Protein AF-A0A6L3X4M1-F1 (afdb_monomer_lite)

Radius of gyration: 23.14 Å; chains: 1; bounding box: 41×68×48 Å

Sequence (136 aa):
MKPSIVAKLEALHERHEEVQALLGDAGTIADQERFRALSREYAQLSDVSKCFTDWRQVQEDIETAQMMLDDPEMREMAQEELQDAKARSEEMEQQLQVLLLPKDPDDERNAFVEVRAGTGGDEAALFAGDLFRMYS

InterPro domains:
  IPR005139 Peptide chain release factor [PF03462] (13-136)
  IPR005139 Peptide chain release factor [SM00937] (63-136)
  IPR045853 Peptide chain release factor class I superfamily [SSF75620] (2-135)
  IPR050057 Prokaryotic/Mitochondrial Release Factor [PTHR43804] (3-135)

pLDDT: mean 91.37, std 5.67, range [67.44, 96.94]

Secondary structure (DSSP, 8-state):
--HHHHHHHHHHHHHHHHHHHHHT-HHHHH-HHHHHHHHHHHHHHHHHHHHHHHHHHHHHHHHHHHHHTTSTTTHHHHHHHHHHHHHHHHHHHHHHHHHTS---TTTTS---------SSTHHHHHHHHHHHHHT-

Foldseek 3Di:
DDPVLLVVLVVLLVLLVVLVVLLVDPVCVVPPVSNVVSVVSNVLSVVSNVLSVVLVVLVVQLVVLVVQCVPPVCNVVSVVSNVVSVVVNVVSVVVNVVSPDDPDPCPPDDDDDDQDFDPDPPVSVVVSVVVVVVVD

Structure (mmCIF, N/CA/C/O backbone):
data_AF-A0A6L3X4M1-F1
#
_entry.id   AF-A0A6L3X4M1-F1
#
loop_
_atom_site.group_PDB
_atom_site.id
_atom_site.type_symbol
_atom_site.label_atom_id
_atom_site.label_alt_id
_atom_site.label_comp_id
_atom_site.label_asym_id
_atom_site.label_entity_id
_atom_site.label_seq_id
_atom_site.pdbx_PDB_ins_code
_atom_site.Cartn_x
_atom_site.Cartn_y
_atom_site.Cartn_z
_atom_site.occupancy
_atom_site.B_iso_or_equiv
_atom_site.auth_seq_id
_atom_site.auth_comp_id
_atom_site.auth_asym_id
_atom_site.auth_atom_id
_atom_site.pdbx_PDB_model_num
ATOM 1 N N . MET A 1 1 ? -11.434 3.096 1.313 1.00 82.50 1 MET A N 1
ATOM 2 C CA . MET A 1 1 ? -10.888 3.142 -0.071 1.00 82.50 1 MET A CA 1
ATOM 3 C C . MET A 1 1 ? -11.969 3.042 -1.170 1.00 82.50 1 MET A C 1
ATOM 5 O O . MET A 1 1 ? -13.012 2.441 -0.943 1.00 82.50 1 MET A O 1
ATOM 9 N N . LYS A 1 2 ? -11.760 3.606 -2.379 1.00 88.62 2 LYS A N 1
ATOM 10 C CA . LYS A 1 2 ? -12.695 3.435 -3.525 1.00 88.62 2 LYS A CA 1
ATOM 11 C C . LYS A 1 2 ? -12.672 1.984 -4.053 1.00 88.62 2 LYS A C 1
ATOM 13 O O . LYS A 1 2 ? -11.570 1.469 -4.243 1.00 88.62 2 LYS A O 1
ATOM 18 N N . PRO A 1 3 ? -13.817 1.374 -4.429 1.00 89.69 3 PRO A N 1
ATOM 19 C CA . PRO A 1 3 ? -13.860 -0.009 -4.934 1.00 89.69 3 PRO A CA 1
ATOM 20 C C . PRO A 1 3 ? -12.958 -0.267 -6.149 1.00 89.69 3 PRO A C 1
ATOM 22 O O . PRO A 1 3 ? -12.348 -1.322 -6.268 1.00 89.69 3 PRO A O 1
ATOM 25 N N . SER A 1 4 ? -12.813 0.724 -7.033 1.00 91.19 4 SER A N 1
ATOM 26 C CA . SER A 1 4 ? -11.940 0.626 -8.209 1.00 91.19 4 SER A CA 1
ATOM 27 C C . SER A 1 4 ? -10.453 0.513 -7.860 1.00 91.19 4 SER A C 1
ATOM 29 O O . SER A 1 4 ? -9.689 -0.057 -8.631 1.00 91.19 4 SER A O 1
ATOM 31 N N . ILE A 1 5 ? -10.029 1.094 -6.733 1.00 91.19 5 ILE A N 1
ATOM 32 C CA . ILE A 1 5 ? -8.637 1.026 -6.272 1.00 91.19 5 ILE A CA 1
ATOM 33 C C . ILE A 1 5 ? -8.376 -0.349 -5.662 1.00 91.19 5 ILE A C 1
ATOM 35 O O . ILE A 1 5 ? -7.357 -0.953 -5.974 1.00 91.19 5 ILE A O 1
ATOM 39 N N . VAL A 1 6 ? -9.327 -0.866 -4.878 1.00 92.62 6 VAL A N 1
ATOM 40 C CA . VAL A 1 6 ? -9.255 -2.221 -4.317 1.00 92.62 6 VAL A CA 1
ATOM 41 C C . VAL A 1 6 ? -9.108 -3.250 -5.438 1.00 92.62 6 VAL A C 1
ATOM 43 O O . VAL A 1 6 ? -8.128 -3.977 -5.444 1.00 92.62 6 VAL A O 1
ATOM 46 N N . ALA A 1 7 ? -9.965 -3.216 -6.464 1.00 93.69 7 ALA A N 1
ATOM 47 C CA . ALA A 1 7 ? -9.859 -4.134 -7.605 1.00 93.69 7 ALA A CA 1
ATOM 48 C C . ALA A 1 7 ? -8.498 -4.056 -8.332 1.00 93.69 7 ALA A C 1
ATOM 50 O O . ALA A 1 7 ? -7.987 -5.056 -8.833 1.00 93.69 7 ALA A O 1
ATOM 51 N N . LYS A 1 8 ? -7.881 -2.866 -8.389 1.00 93.38 8 LYS A N 1
ATOM 52 C CA . LYS A 1 8 ? -6.533 -2.699 -8.953 1.00 93.38 8 LYS A CA 1
ATOM 53 C C . LYS A 1 8 ? -5.465 -3.343 -8.062 1.00 93.38 8 LYS A C 1
ATOM 55 O O . LYS A 1 8 ? -4.555 -3.973 -8.589 1.00 93.38 8 LYS A O 1
ATOM 60 N N . LEU A 1 9 ? -5.559 -3.173 -6.743 1.00 94.25 9 LEU A N 1
ATOM 61 C CA . LEU A 1 9 ? -4.646 -3.795 -5.780 1.00 94.25 9 LEU A CA 1
ATOM 62 C C . LEU A 1 9 ? -4.757 -5.321 -5.802 1.00 94.25 9 LEU A C 1
ATOM 64 O O . LEU A 1 9 ? -3.735 -5.997 -5.777 1.00 94.25 9 LEU A O 1
ATOM 68 N N . GLU A 1 10 ? -5.971 -5.849 -5.949 1.00 94.94 10 GLU A N 1
ATOM 69 C CA . GLU A 1 10 ? -6.219 -7.283 -6.119 1.00 94.94 10 GLU A CA 1
ATOM 70 C C . GLU A 1 10 ? -5.513 -7.832 -7.352 1.00 94.94 10 GLU A C 1
ATOM 72 O O . GLU A 1 10 ? -4.738 -8.774 -7.233 1.00 94.94 10 GLU A O 1
ATOM 77 N N . ALA A 1 11 ? -5.670 -7.181 -8.507 1.00 95.06 11 ALA A N 1
ATOM 78 C CA . ALA A 1 11 ? -4.982 -7.595 -9.727 1.00 95.06 11 ALA A CA 1
ATOM 79 C C . ALA A 1 11 ? -3.445 -7.558 -9.588 1.00 95.06 11 ALA A C 1
ATOM 81 O O . ALA A 1 11 ? -2.748 -8.414 -10.132 1.00 95.06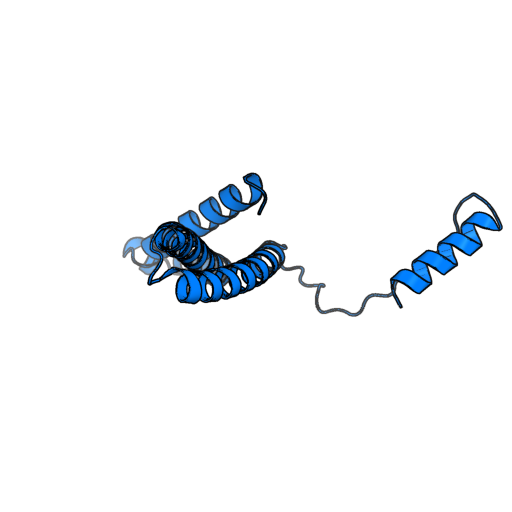 11 ALA A O 1
ATOM 82 N N . LEU A 1 12 ? -2.895 -6.576 -8.860 1.00 94.25 12 LEU A N 1
ATOM 83 C CA . LEU A 1 12 ? -1.452 -6.493 -8.595 1.00 94.25 12 LEU A CA 1
ATOM 84 C C . LEU A 1 12 ? -0.975 -7.599 -7.646 1.00 94.25 12 LEU A C 1
ATOM 86 O O . LEU A 1 12 ? 0.111 -8.145 -7.843 1.00 94.25 12 LEU A O 1
ATOM 90 N N . HIS A 1 13 ? -1.776 -7.934 -6.637 1.00 95.50 13 HIS A N 1
ATOM 91 C CA . HIS A 1 13 ? -1.493 -9.015 -5.7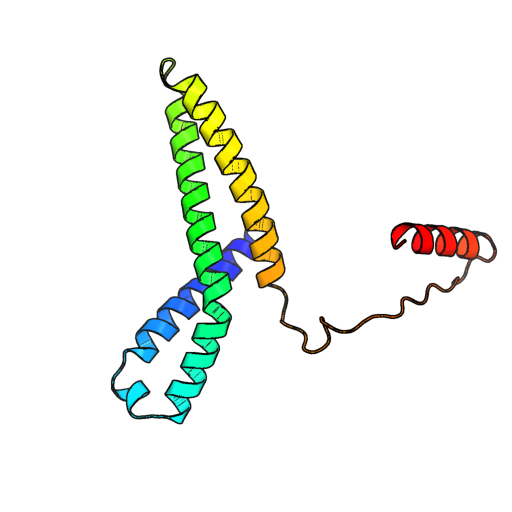00 1.00 95.50 13 HIS A CA 1
ATOM 92 C C . HIS A 1 13 ? -1.568 -10.390 -6.380 1.00 95.50 13 HIS A C 1
ATOM 94 O O . HIS A 1 13 ? -0.628 -11.171 -6.271 1.00 95.50 13 HIS A O 1
ATOM 100 N N . GLU A 1 14 ? -2.609 -10.651 -7.173 1.00 96.44 14 GLU A N 1
ATOM 101 C CA . GLU A 1 14 ? -2.726 -11.873 -7.982 1.00 96.44 14 GLU A CA 1
ATOM 102 C C . GLU A 1 14 ? -1.533 -12.022 -8.933 1.00 96.44 14 GLU A C 1
ATOM 104 O O . GLU A 1 14 ? -0.941 -13.096 -9.048 1.00 96.44 14 GLU A O 1
ATOM 109 N N . ARG A 1 15 ? -1.112 -10.919 -9.568 1.00 96.12 15 ARG A N 1
ATOM 110 C CA . ARG A 1 15 ? 0.080 -10.919 -10.416 1.00 96.12 15 ARG A CA 1
ATOM 111 C C . ARG A 1 15 ? 1.350 -11.230 -9.623 1.00 96.12 15 ARG A C 1
ATOM 113 O O . ARG A 1 15 ? 2.209 -11.954 -10.120 1.00 96.12 15 ARG A O 1
ATOM 120 N N . HIS A 1 16 ? 1.481 -10.705 -8.407 1.00 96.94 16 HIS A N 1
ATOM 121 C CA . HIS A 1 16 ? 2.607 -11.018 -7.530 1.00 96.94 16 HIS A CA 1
ATOM 122 C C . HIS A 1 16 ? 2.669 -12.520 -7.211 1.00 96.94 16 HIS A C 1
ATOM 124 O O . HIS A 1 16 ? 3.736 -13.123 -7.342 1.00 96.94 16 HIS A O 1
ATOM 130 N N . GLU A 1 17 ? 1.540 -13.138 -6.855 1.00 96.19 17 GLU A N 1
ATOM 131 C CA . GLU A 1 17 ? 1.457 -14.583 -6.599 1.00 96.19 17 GLU A CA 1
ATOM 132 C C . GLU A 1 17 ? 1.767 -15.417 -7.851 1.00 96.19 17 GLU A C 1
ATOM 134 O O . GLU A 1 17 ? 2.514 -16.396 -7.784 1.00 96.19 17 GLU A O 1
ATOM 139 N N . GLU A 1 18 ? 1.264 -15.004 -9.016 1.00 96.38 18 GLU A N 1
ATOM 140 C CA . GLU A 1 18 ? 1.561 -15.654 -10.294 1.00 96.38 18 GLU A CA 1
ATOM 141 C C . GLU A 1 18 ? 3.066 -15.616 -10.599 1.00 96.38 18 GLU A C 1
ATOM 143 O O . GLU A 1 18 ? 3.675 -16.642 -10.911 1.00 96.38 18 GLU A O 1
ATOM 148 N N . VAL A 1 19 ? 3.695 -14.444 -10.475 1.00 95.38 19 VAL A N 1
ATOM 149 C CA . VAL A 1 19 ? 5.137 -14.272 -10.698 1.00 95.38 19 VAL A CA 1
ATOM 150 C C . VAL A 1 19 ? 5.942 -15.106 -9.700 1.00 95.38 19 VAL A C 1
ATOM 152 O O . VAL A 1 19 ? 6.928 -15.734 -10.091 1.00 95.38 19 VAL A O 1
ATOM 155 N N . GLN A 1 20 ? 5.514 -15.172 -8.437 1.00 95.44 20 GLN A N 1
ATOM 156 C CA . GLN A 1 20 ? 6.134 -16.021 -7.420 1.00 95.44 20 GLN A CA 1
ATOM 157 C C . GLN A 1 20 ? 6.098 -17.502 -7.818 1.00 95.44 20 GLN A C 1
ATOM 159 O O . GLN A 1 20 ? 7.117 -18.189 -7.730 1.00 95.44 20 GLN A O 1
ATOM 164 N N . ALA A 1 21 ? 4.951 -17.989 -8.296 1.00 95.62 21 ALA A N 1
ATOM 165 C CA . ALA A 1 21 ? 4.811 -19.361 -8.775 1.00 95.62 21 ALA A CA 1
ATOM 166 C C . ALA A 1 21 ? 5.698 -19.626 -10.004 1.00 95.62 21 ALA A C 1
ATOM 168 O O . ALA A 1 21 ? 6.391 -20.643 -10.062 1.00 95.62 21 ALA A O 1
ATOM 169 N N . LEU A 1 22 ? 5.743 -18.687 -10.956 1.00 94.69 22 LEU A N 1
ATOM 170 C CA . LEU A 1 22 ? 6.584 -18.784 -12.152 1.00 94.69 22 LEU A CA 1
ATOM 171 C C . LEU A 1 22 ? 8.081 -18.803 -11.825 1.00 94.69 22 LEU A C 1
ATOM 173 O O . LEU A 1 22 ? 8.833 -19.489 -12.515 1.00 94.69 22 LEU A O 1
ATOM 177 N N . LEU A 1 23 ? 8.525 -18.081 -10.792 1.00 93.19 23 LEU A N 1
ATOM 178 C CA . LEU A 1 23 ? 9.918 -18.099 -10.328 1.00 93.19 23 LEU A CA 1
ATOM 179 C C . LEU A 1 23 ? 10.324 -19.444 -9.705 1.00 93.19 23 LEU A C 1
ATOM 181 O O . LEU A 1 23 ? 11.509 -19.774 -9.706 1.00 93.19 23 LEU A O 1
ATOM 185 N N . GLY A 1 24 ? 9.358 -20.220 -9.204 1.00 90.88 24 GLY A N 1
ATOM 186 C CA . GLY A 1 24 ? 9.568 -21.583 -8.712 1.00 90.88 24 GLY A CA 1
ATOM 187 C C . GLY A 1 24 ? 9.588 -22.658 -9.807 1.00 90.88 24 GLY A C 1
ATOM 188 O O . GLY A 1 24 ? 9.958 -23.798 -9.526 1.00 90.88 24 GLY A O 1
ATOM 189 N N . ASP A 1 25 ? 9.206 -22.322 -11.043 1.00 94.81 25 ASP A N 1
ATOM 190 C CA . ASP A 1 25 ? 9.162 -23.269 -12.159 1.00 94.81 25 ASP A CA 1
ATOM 191 C C . ASP A 1 25 ? 10.560 -23.579 -12.723 1.00 94.81 25 ASP A C 1
ATOM 193 O O . ASP A 1 25 ? 11.365 -22.687 -13.009 1.00 94.81 25 ASP A O 1
ATOM 197 N N . ALA A 1 26 ? 10.838 -24.864 -12.959 1.00 90.06 26 ALA A N 1
ATOM 198 C CA . ALA A 1 26 ? 12.131 -25.326 -13.463 1.00 90.06 26 ALA A CA 1
ATOM 199 C C . ALA A 1 26 ? 12.450 -24.790 -14.872 1.00 90.06 26 ALA A C 1
ATOM 201 O O . ALA A 1 26 ? 13.620 -24.556 -15.187 1.00 90.06 26 ALA A O 1
ATOM 202 N N . GLY A 1 27 ? 11.429 -24.571 -15.709 1.00 91.00 27 GLY A N 1
ATOM 203 C CA . GLY A 1 27 ? 11.586 -23.988 -17.040 1.00 91.00 27 GLY A CA 1
ATOM 204 C C . GLY A 1 27 ? 12.012 -22.523 -16.978 1.00 91.00 27 GLY A C 1
ATOM 205 O O . GLY A 1 27 ? 12.913 -22.113 -17.707 1.00 91.00 27 GLY A O 1
ATOM 206 N N . THR A 1 28 ? 11.429 -21.749 -16.060 1.00 90.06 28 THR A N 1
ATOM 207 C CA . THR A 1 28 ? 11.850 -20.366 -15.795 1.00 90.06 28 THR A CA 1
ATOM 208 C C . THR A 1 28 ? 13.268 -20.297 -15.234 1.00 90.06 28 THR A C 1
ATOM 210 O O . THR A 1 28 ? 14.042 -19.450 -15.661 1.00 90.06 28 THR A O 1
ATOM 213 N N . ILE A 1 29 ? 13.639 -21.184 -14.305 1.00 89.38 29 ILE A N 1
ATOM 214 C CA . ILE A 1 29 ? 14.984 -21.197 -13.701 1.00 89.38 29 ILE A CA 1
ATOM 215 C C . ILE A 1 29 ? 16.066 -21.501 -14.749 1.00 89.38 29 ILE A C 1
ATOM 217 O O . ILE A 1 29 ? 17.166 -20.948 -14.686 1.00 89.38 29 ILE A O 1
ATOM 221 N N . ALA A 1 30 ? 15.760 -22.361 -15.724 1.00 92.62 30 ALA A N 1
ATOM 222 C CA . ALA A 1 30 ? 16.668 -22.677 -16.823 1.00 92.62 30 ALA A CA 1
ATOM 223 C C . ALA A 1 30 ? 16.865 -21.501 -17.804 1.00 92.62 30 ALA A C 1
ATOM 225 O O . ALA A 1 30 ? 17.915 -21.410 -18.443 1.00 92.62 30 ALA A O 1
ATOM 226 N N . ASP A 1 31 ? 15.891 -20.592 -17.906 1.00 95.12 31 ASP A N 1
ATOM 227 C CA . ASP A 1 31 ? 15.955 -19.384 -18.731 1.00 95.12 31 ASP A CA 1
ATOM 228 C C . ASP A 1 31 ? 16.372 -18.161 -17.896 1.00 95.12 31 ASP A C 1
ATOM 230 O O . ASP A 1 31 ? 15.574 -17.490 -17.236 1.00 95.12 31 ASP A O 1
ATOM 234 N N . GLN A 1 32 ? 17.661 -17.832 -17.959 1.00 90.31 32 GLN A N 1
ATOM 235 C CA . GLN A 1 32 ? 18.242 -16.757 -17.158 1.00 90.31 32 GLN A CA 1
ATOM 236 C C . GLN A 1 32 ? 17.687 -15.360 -17.495 1.00 90.31 32 GLN A C 1
ATOM 238 O O . GLN A 1 32 ? 17.711 -14.470 -16.640 1.00 90.31 32 GLN A O 1
ATOM 243 N N . GLU A 1 33 ? 17.234 -15.123 -18.727 1.00 91.50 33 GLU A N 1
ATOM 244 C CA . GLU A 1 33 ? 16.665 -13.832 -19.120 1.00 91.50 33 GLU A CA 1
ATOM 245 C C . GLU A 1 33 ? 15.262 -13.678 -18.534 1.00 91.50 33 GLU A C 1
ATOM 247 O O . GLU A 1 33 ? 14.978 -12.689 -17.846 1.00 91.50 33 GLU A O 1
ATOM 252 N N . ARG A 1 34 ? 14.430 -14.712 -18.702 1.00 92.00 34 ARG A N 1
ATOM 253 C CA . ARG A 1 34 ? 13.083 -14.771 -18.132 1.00 92.00 34 ARG A CA 1
ATOM 254 C C . ARG A 1 34 ? 13.102 -14.697 -16.605 1.00 92.00 34 ARG A C 1
ATOM 256 O O . ARG A 1 34 ? 12.339 -13.923 -16.027 1.00 92.00 34 ARG A O 1
ATOM 263 N N . PHE A 1 35 ? 14.014 -15.415 -15.949 1.00 91.94 35 PHE A N 1
ATOM 264 C CA . PHE A 1 35 ? 14.178 -15.376 -14.494 1.00 91.94 35 PHE A CA 1
ATOM 265 C C . PHE A 1 35 ? 14.512 -13.967 -13.979 1.00 91.94 35 PHE A C 1
ATOM 267 O O . PHE A 1 35 ? 13.918 -13.495 -13.007 1.00 91.94 35 PHE A O 1
ATOM 274 N N . ARG A 1 36 ? 15.434 -13.254 -14.645 1.00 89.06 36 ARG A N 1
ATOM 275 C CA . ARG A 1 36 ? 15.800 -11.870 -14.285 1.00 89.06 36 ARG A CA 1
ATOM 276 C C . ARG A 1 36 ? 14.660 -10.879 -14.502 1.00 89.06 36 ARG A C 1
ATOM 278 O O . ARG A 1 36 ? 14.577 -9.894 -13.769 1.00 89.06 36 ARG A O 1
ATOM 285 N N . ALA A 1 37 ? 13.843 -11.074 -15.535 1.00 88.31 37 ALA A N 1
ATOM 286 C CA . ALA A 1 37 ? 12.676 -10.232 -15.783 1.00 88.31 37 ALA A CA 1
ATOM 287 C C . ALA A 1 37 ? 11.626 -10.424 -14.678 1.00 88.31 37 ALA A C 1
ATOM 289 O O . ALA A 1 37 ? 11.255 -9.454 -14.020 1.00 88.31 37 ALA A O 1
ATOM 290 N N . LEU A 1 38 ? 11.255 -11.676 -14.394 1.00 92.38 38 LEU A N 1
ATOM 291 C CA . LEU A 1 38 ? 10.274 -12.014 -13.359 1.00 92.38 38 LEU A CA 1
ATOM 292 C C . LEU A 1 38 ? 10.744 -11.630 -11.953 1.00 92.38 38 LEU A C 1
ATOM 294 O O . LEU A 1 38 ? 9.954 -11.146 -11.157 1.00 92.38 38 LEU A O 1
ATOM 298 N N . SER A 1 39 ? 12.039 -11.754 -11.652 1.00 91.00 39 SER A N 1
ATOM 299 C CA . SER A 1 39 ? 12.588 -11.328 -10.355 1.00 91.00 39 SER A CA 1
ATOM 300 C C . SER A 1 39 ? 12.481 -9.813 -10.143 1.00 91.00 39 SER A C 1
ATOM 302 O O . SER A 1 39 ? 12.247 -9.358 -9.025 1.00 91.00 39 SER A O 1
ATOM 304 N N . ARG A 1 40 ? 12.638 -9.015 -11.210 1.00 88.25 40 ARG A N 1
ATOM 305 C CA . ARG A 1 40 ? 12.445 -7.557 -11.149 1.00 88.25 40 ARG A CA 1
ATOM 306 C C . ARG A 1 40 ? 10.978 -7.198 -10.954 1.00 88.25 40 ARG A C 1
ATOM 308 O O . ARG A 1 40 ? 10.684 -6.340 -10.132 1.00 88.25 40 ARG A O 1
ATOM 315 N N . GLU A 1 41 ? 10.087 -7.870 -11.674 1.00 90.75 41 GLU A N 1
ATOM 316 C CA . GLU A 1 41 ? 8.641 -7.695 -11.520 1.00 90.75 41 GLU A CA 1
ATOM 317 C C . GLU A 1 41 ? 8.177 -8.074 -10.104 1.00 90.75 41 GLU A C 1
ATOM 319 O O . GLU A 1 41 ? 7.498 -7.286 -9.451 1.00 90.75 41 GLU A O 1
ATOM 324 N N . TYR A 1 42 ? 8.632 -9.214 -9.576 1.00 93.25 42 TYR A N 1
ATOM 325 C CA . TYR A 1 42 ? 8.368 -9.644 -8.200 1.00 93.25 42 TYR A CA 1
ATOM 326 C C . TYR A 1 42 ? 8.789 -8.576 -7.186 1.00 93.25 42 TYR A C 1
ATOM 328 O O . TYR A 1 42 ? 7.994 -8.166 -6.345 1.00 93.25 42 TYR A O 1
ATOM 336 N N . ALA A 1 43 ? 10.017 -8.060 -7.307 1.00 89.94 43 ALA A N 1
ATOM 337 C CA . ALA A 1 43 ? 10.521 -7.019 -6.416 1.00 89.94 43 ALA A CA 1
ATOM 338 C C . ALA A 1 43 ? 9.708 -5.715 -6.502 1.00 89.94 43 ALA A C 1
ATOM 340 O O . ALA A 1 43 ? 9.522 -5.046 -5.491 1.00 89.94 43 ALA A O 1
ATOM 341 N N . GLN A 1 44 ? 9.207 -5.352 -7.687 1.00 88.31 44 GLN A N 1
ATOM 342 C CA . GLN A 1 44 ? 8.359 -4.169 -7.865 1.00 88.31 44 GLN A CA 1
ATOM 343 C C . GLN A 1 44 ? 6.976 -4.333 -7.228 1.00 88.31 44 GLN A C 1
ATOM 345 O O . GLN A 1 44 ? 6.427 -3.359 -6.719 1.00 88.31 44 GLN A O 1
ATOM 350 N N . LEU A 1 45 ? 6.420 -5.546 -7.255 1.00 92.75 45 LEU A N 1
ATOM 351 C CA . LEU A 1 45 ? 5.092 -5.839 -6.719 1.00 92.75 45 LEU A CA 1
ATOM 352 C C . LEU A 1 45 ? 5.106 -6.193 -5.225 1.00 92.75 45 LEU A C 1
ATOM 354 O O . LEU A 1 45 ? 4.071 -6.076 -4.575 1.00 92.75 45 LEU A O 1
ATOM 358 N N . SER A 1 46 ? 6.251 -6.604 -4.673 1.00 93.50 46 SER A N 1
ATOM 359 C CA . SER A 1 46 ? 6.367 -7.119 -3.302 1.00 93.50 46 SER A CA 1
ATOM 360 C C . SER A 1 46 ? 5.887 -6.127 -2.241 1.00 93.50 46 SER A C 1
ATOM 362 O O . SER A 1 46 ? 5.164 -6.524 -1.329 1.00 93.50 46 SER A O 1
ATOM 364 N N . ASP A 1 47 ? 6.254 -4.847 -2.351 1.00 93.00 47 ASP A N 1
ATOM 365 C CA . ASP A 1 47 ? 5.883 -3.835 -1.350 1.00 93.00 47 ASP A CA 1
ATOM 366 C C . ASP A 1 47 ? 4.371 -3.567 -1.358 1.00 93.00 47 ASP A C 1
ATOM 368 O O . ASP A 1 47 ? 3.728 -3.577 -0.308 1.00 93.00 47 ASP A O 1
ATOM 372 N N . VAL A 1 48 ? 3.789 -3.394 -2.554 1.00 94.06 48 VAL A N 1
ATOM 373 C CA . VAL A 1 48 ? 2.340 -3.194 -2.744 1.00 94.06 48 VAL A CA 1
ATOM 374 C C . VAL A 1 48 ? 1.569 -4.418 -2.258 1.00 94.06 48 VAL A C 1
ATOM 376 O O . VAL A 1 48 ? 0.600 -4.280 -1.518 1.00 94.06 48 VAL A O 1
ATOM 379 N N . SER A 1 49 ? 2.011 -5.612 -2.660 1.00 95.06 49 SER A N 1
ATOM 380 C CA . SER A 1 49 ? 1.373 -6.884 -2.324 1.00 95.06 49 SER A CA 1
ATOM 381 C C . SER A 1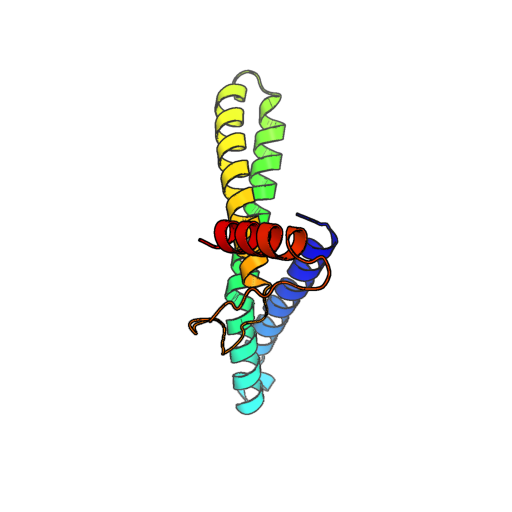 49 ? 1.363 -7.118 -0.815 1.00 95.06 49 SER A C 1
ATOM 383 O O . SER A 1 49 ? 0.311 -7.395 -0.248 1.00 95.06 49 SER A O 1
ATOM 385 N N . LYS A 1 50 ? 2.504 -6.919 -0.143 1.00 95.62 50 LYS A N 1
ATOM 386 C CA . LYS A 1 50 ? 2.604 -7.057 1.313 1.00 95.62 50 LYS A CA 1
ATOM 387 C C . LYS A 1 50 ? 1.715 -6.051 2.045 1.00 95.62 50 LYS A C 1
ATOM 389 O O . LYS A 1 50 ? 0.936 -6.451 2.901 1.00 95.62 50 LYS A O 1
ATOM 394 N N . CYS A 1 51 ? 1.801 -4.770 1.681 1.00 95.81 51 CYS A N 1
ATOM 395 C CA . CYS A 1 51 ? 0.980 -3.722 2.291 1.00 95.81 51 CYS A CA 1
ATOM 396 C C . CYS A 1 51 ? -0.521 -4.005 2.107 1.00 95.81 51 CYS A C 1
ATOM 398 O O . CYS A 1 51 ? -1.316 -3.782 3.016 1.00 95.81 51 CYS A O 1
ATOM 400 N N . PHE A 1 52 ? -0.913 -4.556 0.954 1.00 96.19 52 PHE A N 1
ATOM 401 C CA 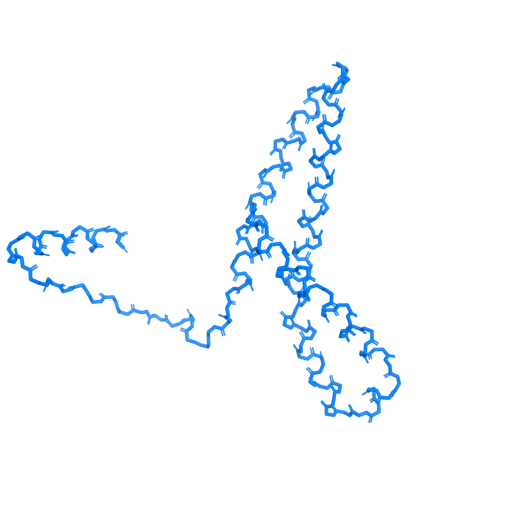. PHE A 1 52 ? -2.300 -4.917 0.682 1.00 96.19 52 PHE A CA 1
ATOM 402 C C . PHE A 1 52 ? -2.777 -6.111 1.518 1.00 96.19 52 PHE A C 1
ATOM 404 O O . PHE A 1 52 ? -3.895 -6.078 2.031 1.00 96.19 52 PHE A O 1
ATOM 411 N N . THR A 1 53 ? -1.936 -7.132 1.704 1.00 95.81 53 THR A N 1
ATOM 412 C CA . THR A 1 53 ? -2.230 -8.256 2.606 1.00 95.81 53 THR A CA 1
ATOM 413 C C . THR A 1 53 ? -2.381 -7.787 4.052 1.00 95.81 53 THR A C 1
ATOM 415 O O . THR A 1 53 ? -3.359 -8.145 4.705 1.00 95.81 53 THR A O 1
ATOM 418 N N . ASP A 1 54 ? -1.466 -6.942 4.534 1.00 96.06 54 ASP A N 1
ATOM 419 C CA . ASP A 1 54 ? -1.528 -6.388 5.891 1.00 96.06 54 ASP A CA 1
ATOM 420 C C . ASP A 1 54 ? -2.804 -5.540 6.078 1.00 96.06 54 ASP A C 1
ATOM 422 O O . ASP A 1 54 ? -3.502 -5.670 7.084 1.00 96.06 54 ASP A O 1
ATOM 426 N N . TRP A 1 55 ? -3.175 -4.734 5.075 1.00 96.62 55 TRP A N 1
ATOM 427 C CA . TRP A 1 55 ? -4.421 -3.962 5.087 1.00 96.62 55 TRP A CA 1
ATOM 428 C C . TRP A 1 55 ? -5.667 -4.853 5.127 1.00 96.62 55 TRP A C 1
ATOM 430 O O . TRP A 1 55 ? -6.592 -4.559 5.885 1.00 96.62 55 TRP A O 1
ATOM 440 N N . ARG A 1 56 ? -5.695 -5.948 4.352 1.00 95.25 56 ARG A N 1
ATOM 441 C CA . ARG A 1 56 ? -6.792 -6.930 4.385 1.00 95.25 56 ARG A CA 1
ATOM 442 C C . ARG A 1 56 ? -6.945 -7.547 5.772 1.00 95.25 56 ARG A C 1
ATOM 444 O O . ARG A 1 56 ? -8.063 -7.594 6.270 1.00 95.25 56 ARG A O 1
ATOM 451 N N . GLN A 1 57 ? -5.840 -7.921 6.418 1.00 96.38 57 GLN A N 1
ATOM 452 C CA . GLN A 1 57 ? -5.881 -8.445 7.784 1.00 96.38 57 GLN A CA 1
ATOM 453 C C . GLN A 1 57 ? -6.480 -7.425 8.760 1.00 96.38 57 GLN A C 1
ATOM 455 O O . GLN A 1 57 ? -7.325 -7.772 9.576 1.00 96.38 57 GLN A O 1
ATOM 460 N N . VAL A 1 58 ? -6.112 -6.146 8.639 1.00 96.50 58 VAL A N 1
ATOM 461 C CA . VAL A 1 58 ? -6.694 -5.086 9.474 1.00 96.50 58 VAL A CA 1
ATOM 462 C C . VAL A 1 58 ? -8.196 -4.906 9.208 1.00 96.50 58 VAL A C 1
ATOM 464 O O . VAL A 1 58 ? -8.937 -4.608 10.143 1.00 96.50 58 VAL A O 1
ATOM 467 N N . GLN A 1 59 ? -8.681 -5.103 7.975 1.00 95.62 59 GLN A N 1
ATOM 468 C CA . GLN A 1 59 ? -10.129 -5.095 7.712 1.00 95.62 59 GLN A CA 1
ATOM 469 C C . GLN A 1 59 ? -10.841 -6.258 8.417 1.00 95.62 59 GLN A C 1
ATOM 471 O O . GLN A 1 59 ? -11.893 -6.046 9.015 1.00 95.62 59 GLN A O 1
ATOM 476 N N . GLU A 1 60 ? -10.257 -7.458 8.403 1.00 95.94 60 GLU A N 1
ATOM 477 C CA . GLU A 1 60 ? -10.796 -8.618 9.129 1.00 95.94 60 GLU A CA 1
ATOM 478 C C . GLU A 1 60 ? -10.806 -8.386 10.650 1.00 95.94 60 GLU A C 1
ATOM 480 O O . GLU A 1 60 ? -11.784 -8.717 11.327 1.00 95.94 60 GLU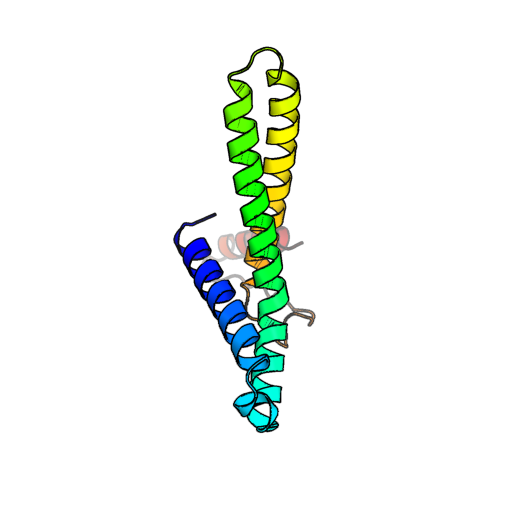 A O 1
ATOM 485 N N . ASP A 1 61 ? -9.756 -7.760 11.192 1.00 94.50 61 ASP A N 1
ATOM 486 C CA . ASP A 1 61 ? -9.680 -7.373 12.605 1.00 94.50 61 ASP A CA 1
ATOM 487 C C . ASP A 1 61 ? -10.798 -6.377 12.964 1.00 94.50 61 ASP A C 1
ATOM 489 O O . ASP A 1 61 ? -11.452 -6.511 13.998 1.00 94.50 61 ASP A O 1
ATOM 493 N N . ILE A 1 62 ? -11.064 -5.394 12.092 1.00 95.94 62 ILE A N 1
ATOM 494 C CA . ILE A 1 62 ? -12.153 -4.416 12.254 1.00 95.94 62 ILE A CA 1
ATOM 495 C C . ILE A 1 62 ? -13.515 -5.114 12.286 1.00 95.94 62 ILE A C 1
ATOM 497 O O . ILE A 1 62 ? -14.347 -4.781 13.133 1.00 95.94 62 ILE A O 1
ATOM 501 N N . GLU A 1 63 ? -13.766 -6.052 11.371 1.00 95.31 63 GLU A N 1
ATOM 502 C CA . GLU A 1 63 ? -15.016 -6.820 11.335 1.00 95.31 63 GLU A CA 1
ATOM 503 C C . GLU A 1 63 ? -15.175 -7.675 12.598 1.00 95.31 63 GLU A C 1
ATOM 505 O O . GLU A 1 63 ? -16.246 -7.704 13.207 1.00 95.31 63 GLU A O 1
ATOM 510 N N . THR A 1 64 ? -14.090 -8.308 13.045 1.00 93.00 64 THR A N 1
ATOM 511 C CA . THR A 1 64 ? -14.064 -9.115 14.270 1.00 93.00 64 THR A CA 1
ATOM 512 C C . THR A 1 64 ? -14.367 -8.268 15.505 1.00 93.00 64 THR A C 1
ATOM 514 O O . THR A 1 64 ? -15.276 -8.602 16.268 1.00 93.00 64 THR A O 1
ATOM 517 N N . ALA A 1 65 ? -13.693 -7.126 15.661 1.00 93.62 65 ALA A N 1
ATOM 518 C CA . ALA A 1 65 ? -13.933 -6.198 16.762 1.00 93.62 65 ALA A CA 1
ATOM 519 C C . ALA A 1 65 ? -15.372 -5.653 16.743 1.00 93.62 65 ALA A C 1
ATOM 521 O O . ALA A 1 65 ? -16.004 -5.519 17.790 1.00 93.62 65 ALA A O 1
ATOM 522 N N . GLN A 1 66 ? -15.942 -5.395 15.559 1.00 93.31 66 GLN A N 1
ATOM 523 C CA . GLN A 1 66 ? -17.343 -4.978 15.430 1.00 93.31 66 GLN A CA 1
ATOM 524 C C . GLN A 1 66 ? -18.323 -6.047 15.915 1.00 93.31 66 GLN A C 1
ATOM 526 O O . GLN A 1 66 ? -19.281 -5.701 16.603 1.00 93.31 66 GLN A O 1
ATOM 531 N N . MET A 1 67 ? -18.082 -7.325 15.613 1.00 92.06 67 MET A N 1
ATOM 532 C CA . MET A 1 67 ? -18.915 -8.423 16.120 1.00 92.06 67 MET A CA 1
ATOM 533 C C . MET A 1 67 ? -18.823 -8.561 17.647 1.00 92.06 67 MET A C 1
ATOM 535 O O . MET A 1 67 ? -19.802 -8.922 18.297 1.00 92.06 67 MET A O 1
ATOM 539 N N . MET A 1 68 ? -17.671 -8.238 18.240 1.00 90.00 68 MET A N 1
ATOM 540 C CA . MET A 1 68 ? -17.465 -8.293 19.692 1.00 90.00 68 MET A CA 1
ATOM 541 C C . MET A 1 68 ? -18.162 -7.154 20.456 1.00 90.00 68 MET A C 1
ATOM 543 O O . MET A 1 68 ? -18.381 -7.280 21.660 1.00 90.00 68 MET A O 1
ATOM 547 N N . LEU A 1 69 ? -18.581 -6.071 19.783 1.00 91.06 69 LEU A N 1
ATOM 548 C CA . LEU A 1 69 ? -19.320 -4.962 20.412 1.00 91.06 69 LEU A CA 1
ATOM 549 C C . LEU A 1 69 ? -20.699 -5.366 20.949 1.00 91.06 69 LEU A C 1
ATOM 551 O O . LEU A 1 69 ? -21.266 -4.649 21.787 1.00 91.06 69 LEU A O 1
ATOM 555 N N . ASP A 1 70 ? -21.255 -6.472 20.460 1.00 88.81 70 ASP A N 1
ATOM 556 C CA . ASP A 1 70 ? -22.549 -6.987 20.900 1.00 88.81 70 ASP A CA 1
ATOM 557 C C . ASP A 1 70 ? -22.473 -7.647 22.286 1.00 88.81 70 ASP A C 1
ATOM 559 O O . ASP A 1 70 ? -23.483 -7.680 22.995 1.00 88.81 70 ASP A O 1
ATOM 563 N N . ASP A 1 71 ? -21.283 -8.082 22.716 1.00 91.25 71 ASP A N 1
ATOM 564 C CA . ASP A 1 71 ? -21.045 -8.629 24.050 1.00 91.25 71 ASP A CA 1
ATOM 565 C C . ASP A 1 71 ? -20.759 -7.500 25.066 1.00 91.25 71 ASP A C 1
ATOM 567 O O . ASP A 1 71 ? -19.749 -6.798 24.950 1.00 91.25 71 ASP A O 1
ATOM 571 N N . PRO A 1 72 ? -21.615 -7.291 26.088 1.00 88.81 72 PRO A N 1
ATOM 572 C CA . PRO A 1 72 ? -21.415 -6.250 27.093 1.00 88.81 72 PRO A CA 1
ATOM 573 C C . PRO A 1 72 ? -20.116 -6.380 27.895 1.00 88.81 72 PRO A C 1
ATOM 575 O O . PRO A 1 72 ? -19.614 -5.356 28.354 1.00 88.81 72 PRO A O 1
ATOM 578 N N . GLU A 1 73 ? -19.590 -7.594 28.081 1.00 90.00 73 GLU A N 1
ATOM 579 C CA . GLU A 1 73 ? -18.351 -7.830 28.835 1.00 90.00 73 GLU A CA 1
ATOM 580 C C . GLU A 1 73 ? -17.108 -7.487 28.005 1.00 90.00 73 GLU A C 1
ATOM 582 O O . GLU A 1 73 ? -16.096 -7.064 28.561 1.00 90.00 73 GLU A O 1
ATOM 587 N N . MET A 1 74 ? -17.192 -7.610 26.676 1.00 89.25 74 MET A N 1
ATOM 588 C CA . MET A 1 74 ? -16.081 -7.326 25.758 1.00 89.25 74 MET A CA 1
ATOM 589 C C . MET A 1 74 ? -16.170 -5.951 25.089 1.00 89.25 74 MET A C 1
ATOM 591 O O . MET A 1 74 ? -15.215 -5.518 24.451 1.00 89.25 74 MET A O 1
ATOM 595 N N . ARG A 1 75 ? -17.286 -5.231 25.251 1.00 91.44 75 ARG A N 1
ATOM 596 C CA . ARG A 1 75 ? -17.565 -3.976 24.539 1.00 91.44 75 ARG A CA 1
ATOM 597 C C . ARG A 1 75 ? -16.492 -2.898 24.703 1.00 91.44 75 ARG A C 1
ATOM 599 O O . ARG A 1 75 ? -16.208 -2.209 23.731 1.00 91.44 75 ARG A O 1
ATOM 606 N N . GLU A 1 76 ? -15.938 -2.716 25.900 1.00 92.12 76 GLU A N 1
ATOM 607 C CA . GLU A 1 76 ? -14.920 -1.681 26.154 1.00 92.12 76 GLU A CA 1
ATOM 608 C C . GLU A 1 76 ? -13.610 -2.003 25.419 1.00 92.12 76 GLU A C 1
ATOM 610 O O . GLU A 1 76 ? -13.115 -1.181 24.654 1.00 92.12 76 GLU A O 1
ATOM 615 N N . MET A 1 77 ? -13.133 -3.245 25.539 1.00 90.31 77 MET A N 1
ATOM 616 C CA . MET A 1 77 ? -11.958 -3.745 24.815 1.00 90.31 77 MET A CA 1
ATOM 617 C C . MET A 1 77 ? -12.157 -3.685 23.296 1.00 90.31 77 MET A C 1
ATOM 619 O O . MET A 1 77 ? -11.305 -3.180 22.573 1.00 90.31 77 MET A O 1
ATOM 623 N N . ALA A 1 78 ? -13.319 -4.127 22.811 1.00 92.56 78 ALA A N 1
ATOM 624 C CA . ALA A 1 78 ? -13.650 -4.105 21.391 1.00 92.56 78 ALA A CA 1
ATOM 625 C C . ALA A 1 78 ? -13.711 -2.677 20.817 1.00 92.56 78 ALA A C 1
ATOM 627 O O . ALA A 1 78 ? -13.405 -2.474 19.644 1.00 92.56 78 ALA A O 1
ATOM 628 N N . GLN A 1 79 ? -14.089 -1.668 21.614 1.00 93.75 79 GLN A N 1
ATOM 629 C CA . GLN A 1 79 ? -14.061 -0.266 21.179 1.00 93.75 79 GLN A CA 1
ATOM 630 C C . GLN A 1 79 ? -12.635 0.255 20.996 1.00 93.75 79 GLN A C 1
ATOM 632 O O . GLN A 1 79 ? -12.375 0.924 19.994 1.00 93.75 79 GLN A O 1
ATOM 637 N N . GLU A 1 80 ? -11.732 -0.059 21.928 1.00 93.88 80 GLU A N 1
ATOM 638 C CA . GLU A 1 80 ? -10.316 0.311 21.830 1.00 93.88 80 GLU A CA 1
ATOM 639 C C . GLU A 1 80 ? -9.657 -0.372 20.623 1.00 93.88 80 GLU A C 1
ATOM 641 O O . GLU A 1 80 ? -9.087 0.304 19.765 1.00 93.88 80 GLU A O 1
ATOM 646 N N . GLU A 1 81 ? -9.837 -1.688 20.471 1.00 92.69 81 GLU A N 1
ATOM 647 C CA . GLU A 1 81 ? -9.304 -2.441 19.329 1.00 92.69 81 GLU A CA 1
ATOM 648 C C . GLU A 1 81 ? -9.839 -1.919 17.991 1.00 92.69 81 GLU A C 1
ATOM 650 O O . GLU A 1 81 ? -9.083 -1.755 17.030 1.00 92.69 81 GLU A O 1
ATOM 655 N N . LEU A 1 82 ? -11.135 -1.601 17.923 1.00 95.38 82 LEU A N 1
ATOM 656 C CA . LEU A 1 82 ? -11.749 -1.034 16.727 1.00 95.38 82 LEU A CA 1
ATOM 657 C C . LEU A 1 82 ? -11.180 0.349 16.390 1.00 95.38 82 LEU A C 1
ATOM 659 O O . LEU A 1 82 ? -11.022 0.673 15.210 1.00 95.38 82 LEU A O 1
ATOM 663 N N . GLN A 1 83 ? -10.905 1.180 17.397 1.00 95.88 83 GLN A N 1
ATOM 664 C CA . GLN A 1 83 ? -10.305 2.496 17.199 1.00 95.88 83 GLN A CA 1
ATOM 665 C C . GLN A 1 83 ? -8.887 2.368 16.632 1.00 95.88 83 GLN A C 1
ATOM 667 O O . GLN A 1 83 ? -8.576 2.995 15.615 1.00 95.88 83 GLN A O 1
ATOM 672 N N . ASP A 1 84 ? -8.066 1.510 17.231 1.00 95.06 84 ASP A N 1
ATOM 673 C CA . ASP A 1 84 ? -6.688 1.278 16.802 1.00 95.06 84 ASP A CA 1
ATOM 674 C C . ASP A 1 84 ? -6.623 0.629 15.415 1.00 95.06 84 ASP A C 1
ATOM 676 O O . ASP A 1 84 ? -5.816 1.017 14.566 1.00 95.06 84 ASP A O 1
ATOM 680 N N . ALA A 1 85 ? -7.493 -0.344 15.135 1.00 95.50 85 ALA A N 1
ATOM 681 C CA . ALA A 1 85 ? -7.563 -0.989 13.830 1.00 95.50 85 ALA A CA 1
ATOM 682 C C . ALA A 1 85 ? -8.008 -0.010 12.731 1.00 95.50 85 ALA A C 1
ATOM 684 O O . ALA A 1 85 ? -7.425 -0.003 11.647 1.00 95.50 85 ALA A O 1
ATOM 685 N N . LYS A 1 86 ? -8.961 0.890 13.010 1.00 95.31 86 LYS A N 1
ATOM 686 C CA . LYS A 1 86 ? -9.350 1.949 12.061 1.00 95.31 86 LYS A CA 1
ATOM 687 C C . LYS A 1 86 ? -8.218 2.933 11.780 1.00 95.31 86 LYS A C 1
ATOM 689 O O . LYS A 1 86 ? -7.992 3.254 10.617 1.00 95.31 86 LYS A O 1
ATOM 694 N N . ALA A 1 87 ? -7.485 3.366 12.806 1.00 96.06 87 ALA A N 1
ATOM 695 C CA . ALA A 1 87 ? -6.338 4.254 12.623 1.00 96.06 87 ALA A CA 1
ATOM 696 C C . ALA A 1 87 ? -5.249 3.599 11.753 1.00 96.06 87 ALA A C 1
ATOM 698 O O . ALA A 1 87 ? -4.775 4.204 10.791 1.00 96.06 87 ALA A O 1
ATOM 699 N N . ARG A 1 88 ? -4.920 2.327 12.025 1.00 95.38 88 ARG A N 1
ATOM 700 C CA . ARG A 1 88 ? -3.987 1.538 11.199 1.00 95.38 88 ARG A CA 1
ATOM 701 C C . ARG A 1 88 ? -4.488 1.366 9.766 1.00 95.38 88 ARG A C 1
ATOM 703 O O . ARG A 1 88 ? -3.709 1.502 8.826 1.00 95.38 88 ARG A O 1
ATOM 710 N N . SER A 1 89 ? -5.783 1.102 9.588 1.00 95.00 89 SER A N 1
ATOM 711 C CA . SER A 1 89 ? -6.405 0.999 8.266 1.00 95.00 89 SER A CA 1
ATOM 712 C C . SER A 1 89 ? -6.222 2.287 7.467 1.00 95.00 89 SER A C 1
ATOM 714 O O . SER A 1 89 ? -5.829 2.221 6.307 1.00 95.00 89 SER A O 1
ATOM 716 N N . GLU A 1 90 ? -6.487 3.453 8.059 1.00 95.00 90 GLU A N 1
ATOM 717 C CA . GLU A 1 90 ? -6.324 4.744 7.378 1.00 95.00 90 GLU A CA 1
ATOM 718 C C . GLU A 1 90 ? -4.871 5.008 6.966 1.00 95.00 90 GLU A C 1
ATOM 720 O O . GLU A 1 90 ? -4.623 5.441 5.838 1.00 95.00 90 GLU A O 1
ATOM 725 N N . GLU A 1 91 ? -3.907 4.700 7.836 1.00 95.12 91 GLU A N 1
ATOM 726 C CA . GLU A 1 91 ? -2.481 4.822 7.520 1.00 95.12 91 GLU A CA 1
ATOM 727 C C . GLU A 1 91 ? -2.086 3.911 6.346 1.00 95.12 91 GLU A C 1
ATOM 729 O O . GLU A 1 91 ? -1.463 4.357 5.380 1.00 95.12 91 GLU A O 1
ATOM 734 N N . MET A 1 92 ? -2.511 2.646 6.377 1.00 95.00 92 MET A N 1
ATOM 735 C CA . MET A 1 92 ? -2.251 1.690 5.298 1.00 95.00 92 MET A CA 1
ATOM 736 C C . MET A 1 92 ? -2.944 2.087 3.990 1.00 95.00 92 MET A C 1
ATOM 738 O O . MET A 1 92 ? -2.357 1.941 2.919 1.00 95.00 92 MET A O 1
ATOM 742 N N . GLU A 1 93 ? -4.158 2.646 4.038 1.00 94.50 93 GLU A N 1
ATOM 743 C CA . GLU A 1 93 ? -4.829 3.165 2.841 1.00 94.50 93 GLU A CA 1
ATOM 744 C C . GLU A 1 93 ? -4.022 4.291 2.177 1.00 94.50 93 GLU A C 1
ATOM 746 O O . GLU A 1 93 ? -3.974 4.364 0.945 1.00 94.50 93 GLU A O 1
ATOM 751 N N . GLN A 1 94 ? -3.386 5.162 2.964 1.00 93.00 94 GLN A N 1
ATOM 752 C CA . GLN A 1 94 ? -2.508 6.213 2.443 1.00 93.00 94 GLN A CA 1
ATOM 753 C C . GLN A 1 94 ? -1.228 5.623 1.847 1.00 93.00 94 GLN A C 1
ATOM 755 O O . GLN A 1 94 ? -0.853 5.979 0.729 1.00 93.00 94 GLN A O 1
ATOM 760 N N . GLN A 1 95 ? -0.590 4.679 2.544 1.00 93.44 95 GLN A N 1
ATOM 761 C CA . GLN A 1 95 ? 0.606 3.994 2.046 1.00 93.44 95 GLN A CA 1
ATOM 762 C C . GLN A 1 95 ? 0.334 3.269 0.721 1.00 93.44 95 GLN A C 1
ATOM 764 O O . GLN A 1 95 ? 1.094 3.424 -0.233 1.00 93.44 95 GLN A O 1
ATOM 769 N N . LEU A 1 96 ? -0.790 2.555 0.609 1.00 94.06 96 LEU A N 1
ATOM 770 C CA . LEU A 1 96 ? -1.209 1.894 -0.630 1.00 94.06 96 LEU A CA 1
ATOM 771 C C . LEU A 1 96 ? -1.418 2.885 -1.777 1.00 94.06 96 LEU A C 1
ATOM 773 O O . LEU A 1 96 ? -1.037 2.600 -2.910 1.00 94.06 96 LEU A O 1
ATOM 777 N N . GLN A 1 97 ? -1.992 4.060 -1.508 1.00 90.81 97 GLN A N 1
ATOM 778 C CA . GLN A 1 97 ? -2.146 5.097 -2.532 1.00 90.81 97 GLN A CA 1
ATOM 779 C C . GLN A 1 97 ? -0.798 5.613 -3.035 1.00 90.81 97 GLN A C 1
ATOM 781 O O . GLN A 1 97 ? -0.645 5.793 -4.242 1.00 90.81 97 GLN A O 1
ATOM 786 N N . VAL A 1 98 ? 0.175 5.799 -2.141 1.00 89.75 98 VAL A N 1
ATOM 787 C CA . VAL A 1 98 ? 1.542 6.194 -2.510 1.00 89.75 98 VAL A CA 1
ATOM 788 C C . VAL A 1 98 ? 2.221 5.097 -3.329 1.00 89.75 98 VAL A C 1
ATOM 790 O O . VAL A 1 98 ? 2.788 5.380 -4.378 1.00 89.75 98 VAL A O 1
ATOM 793 N N . LEU A 1 99 ? 2.112 3.835 -2.910 1.00 90.00 99 LEU A N 1
ATOM 794 C CA . LEU A 1 99 ? 2.709 2.697 -3.617 1.00 90.00 99 LEU A CA 1
ATOM 795 C C . LEU A 1 99 ? 2.090 2.446 -5.006 1.00 90.00 99 LEU A C 1
ATOM 797 O O . LEU A 1 99 ? 2.721 1.828 -5.862 1.00 90.00 99 LEU A O 1
ATOM 801 N N . LEU A 1 100 ? 0.865 2.923 -5.245 1.00 88.38 100 LEU A N 1
ATOM 802 C CA . LEU A 1 100 ? 0.198 2.870 -6.548 1.00 88.38 100 LEU A CA 1
ATOM 803 C C . LEU A 1 100 ? 0.661 3.955 -7.525 1.00 88.38 100 LEU A C 1
ATOM 805 O O . LEU A 1 100 ? 0.289 3.890 -8.707 1.00 88.38 100 LEU A O 1
ATOM 809 N N . LEU A 1 101 ? 1.419 4.948 -7.054 1.00 84.44 101 LEU A N 1
ATOM 810 C CA . LEU A 1 101 ? 2.016 5.946 -7.924 1.00 84.44 101 LEU A CA 1
ATOM 811 C C . LEU A 1 101 ? 3.099 5.270 -8.776 1.00 84.44 101 LEU A C 1
ATOM 813 O O . LEU A 1 101 ? 3.894 4.479 -8.261 1.00 84.44 101 LEU A O 1
ATOM 817 N N . PRO A 1 102 ? 3.129 5.529 -10.095 1.00 77.38 102 PRO A N 1
ATOM 818 C CA . PRO A 1 102 ? 4.249 5.082 -10.904 1.00 77.38 102 PRO A CA 1
ATOM 819 C C . PRO A 1 102 ? 5.523 5.689 -10.319 1.00 77.38 102 PRO A C 1
ATOM 821 O O . PRO A 1 102 ? 5.558 6.887 -10.067 1.00 77.38 102 PRO A O 1
ATOM 824 N N . LYS A 1 103 ? 6.556 4.869 -10.102 1.00 67.44 103 LYS A N 1
ATOM 825 C CA . LYS A 1 103 ? 7.865 5.380 -9.686 1.00 67.44 103 LYS A CA 1
ATOM 826 C C . LYS A 1 103 ? 8.407 6.255 -10.818 1.00 67.44 103 LYS A C 1
ATOM 828 O O . LYS A 1 103 ? 8.793 5.707 -11.855 1.00 67.44 103 LYS A O 1
ATOM 833 N N . ASP A 1 104 ? 8.403 7.575 -10.644 1.00 70.75 104 ASP A N 1
ATOM 834 C CA . ASP A 1 104 ? 9.028 8.487 -11.595 1.00 70.75 104 ASP A CA 1
ATOM 835 C C . ASP A 1 104 ? 10.528 8.568 -11.264 1.00 70.75 104 ASP A C 1
ATOM 837 O O . ASP A 1 104 ? 10.892 8.852 -10.120 1.00 70.75 104 ASP A O 1
ATOM 841 N N . PRO A 1 105 ? 11.437 8.300 -12.218 1.00 68.62 105 PRO A N 1
ATOM 842 C CA . PRO A 1 105 ? 12.871 8.485 -11.992 1.00 68.62 105 PRO A CA 1
ATOM 843 C C . PRO A 1 105 ? 13.254 9.919 -11.580 1.00 68.62 105 PRO A C 1
ATOM 845 O O . PRO A 1 105 ? 14.359 10.119 -11.071 1.00 68.62 105 PRO A O 1
ATOM 848 N N . ASP A 1 106 ? 12.382 10.904 -11.806 1.00 73.50 106 ASP A N 1
ATOM 849 C CA . ASP A 1 106 ? 12.599 12.303 -11.455 1.00 73.50 106 ASP A CA 1
ATOM 850 C C . ASP A 1 106 ? 11.946 12.720 -10.114 1.00 73.50 106 ASP A C 1
ATOM 852 O O . ASP A 1 106 ? 12.210 13.839 -9.669 1.00 73.50 106 ASP A O 1
ATOM 856 N N . ASP A 1 107 ? 11.187 11.847 -9.428 1.00 73.00 107 ASP A N 1
ATOM 857 C CA . ASP A 1 107 ? 10.471 12.168 -8.169 1.00 73.00 107 ASP A CA 1
ATOM 858 C C . ASP A 1 107 ? 11.401 12.635 -7.031 1.00 73.00 107 ASP A C 1
ATOM 860 O O . ASP A 1 107 ? 11.004 13.418 -6.169 1.00 73.00 107 ASP A O 1
ATOM 864 N N . GLU A 1 108 ? 12.661 12.190 -7.015 1.00 70.75 108 GLU A N 1
ATOM 865 C CA . GLU A 1 108 ? 13.643 12.575 -5.988 1.00 70.75 108 GLU A CA 1
ATOM 866 C C . GLU A 1 108 ? 14.289 13.953 -6.240 1.00 70.75 108 GLU A C 1
ATOM 868 O O . GLU A 1 108 ? 15.124 14.413 -5.453 1.00 70.75 108 GLU A O 1
ATOM 873 N N . ARG A 1 109 ? 13.964 14.626 -7.352 1.00 80.38 109 ARG A N 1
ATOM 874 C CA . ARG A 1 109 ? 14.577 15.910 -7.713 1.00 80.38 109 ARG A CA 1
ATOM 875 C C . ARG A 1 109 ? 13.839 17.087 -7.082 1.00 80.38 109 ARG A C 1
ATOM 877 O O . ARG A 1 109 ? 12.621 17.111 -6.965 1.00 80.38 109 ARG A O 1
ATOM 884 N N . ASN A 1 110 ? 14.594 18.139 -6.765 1.00 82.75 110 ASN A N 1
ATOM 885 C CA . ASN A 1 110 ? 14.006 19.425 -6.395 1.00 82.75 110 ASN A CA 1
ATOM 886 C C . ASN A 1 110 ? 13.209 20.002 -7.575 1.00 82.75 110 ASN A C 1
ATOM 888 O O . ASN A 1 110 ? 13.697 20.013 -8.707 1.00 82.75 110 ASN A O 1
ATOM 892 N N . ALA A 1 111 ? 12.034 20.558 -7.289 1.00 85.81 111 ALA A N 1
ATOM 893 C CA . ALA A 1 111 ? 11.208 21.255 -8.266 1.00 85.81 111 ALA A CA 1
ATOM 894 C C . ALA A 1 111 ? 11.233 22.773 -8.034 1.00 85.81 111 ALA A C 1
ATOM 896 O O . ALA A 1 111 ? 11.235 23.246 -6.897 1.00 85.81 111 ALA A O 1
ATOM 897 N N . PHE A 1 112 ? 11.205 23.541 -9.125 1.00 91.81 112 PHE A N 1
ATOM 898 C CA . PHE A 1 112 ? 10.896 24.970 -9.087 1.00 91.81 112 PHE A CA 1
ATOM 899 C C . PHE A 1 112 ? 9.429 25.162 -9.468 1.00 91.81 112 PHE A C 1
ATOM 901 O O . PHE A 1 112 ? 9.021 24.805 -10.572 1.00 91.81 112 PHE A O 1
ATOM 908 N N . VAL A 1 113 ? 8.638 25.725 -8.554 1.00 90.50 113 VAL A N 1
ATOM 909 C CA . VAL A 1 113 ? 7.225 26.038 -8.796 1.00 90.50 113 VAL A CA 1
ATOM 910 C C . VAL A 1 113 ? 7.112 27.498 -9.222 1.00 90.50 113 VAL A C 1
ATOM 912 O O . VAL A 1 113 ? 7.342 28.409 -8.429 1.00 90.50 113 VAL A O 1
ATOM 915 N N . GLU A 1 114 ? 6.758 27.731 -10.485 1.00 94.00 114 GLU A N 1
ATOM 916 C CA . GLU A 1 114 ? 6.535 29.074 -11.022 1.00 94.00 114 GLU A CA 1
ATOM 917 C C . GLU A 1 114 ? 5.039 29.411 -11.060 1.00 94.00 114 GLU A C 1
ATOM 919 O O . GLU A 1 114 ? 4.299 28.919 -11.912 1.00 94.00 114 GLU A O 1
ATOM 924 N N . VAL A 1 115 ? 4.593 30.299 -10.169 1.00 92.94 115 VAL A N 1
ATOM 925 C CA . VAL A 1 115 ? 3.219 30.823 -10.178 1.00 92.94 115 VAL A CA 1
ATOM 926 C C . VAL A 1 115 ? 3.188 32.146 -10.944 1.00 92.94 115 VAL A C 1
ATOM 928 O O . VAL A 1 115 ? 3.889 33.094 -10.593 1.00 92.94 115 VAL A O 1
ATOM 931 N N . ARG A 1 116 ? 2.378 32.226 -12.006 1.00 93.38 116 ARG A N 1
ATOM 932 C CA . ARG A 1 116 ? 2.247 33.420 -12.857 1.00 93.38 116 ARG A CA 1
ATOM 933 C C . ARG A 1 116 ? 0.784 33.851 -12.941 1.00 93.38 116 ARG A C 1
ATOM 935 O O . ARG A 1 116 ? -0.094 33.013 -13.132 1.00 93.38 116 ARG A O 1
ATOM 942 N N . ALA A 1 117 ? 0.528 35.154 -12.834 1.00 94.12 117 ALA A N 1
ATOM 943 C CA . ALA A 1 117 ? -0.812 35.703 -13.019 1.00 94.12 117 ALA A CA 1
ATOM 944 C C . ALA A 1 117 ? -1.270 35.528 -14.479 1.00 94.12 117 ALA A C 1
ATOM 946 O O . ALA A 1 117 ? -0.532 35.838 -15.416 1.00 94.12 117 ALA A O 1
ATOM 947 N N . GLY A 1 118 ? -2.486 35.011 -14.655 1.00 90.12 118 GLY A N 1
ATOM 948 C CA . GLY A 1 118 ? -3.142 34.875 -15.953 1.00 90.12 118 GLY A CA 1
ATOM 949 C C . GLY A 1 118 ? -3.959 36.115 -16.333 1.00 90.12 118 GLY A C 1
ATOM 950 O O . GLY A 1 118 ? -3.655 37.243 -15.952 1.00 90.12 118 GLY A O 1
ATOM 951 N N . THR A 1 119 ? -5.038 35.910 -17.085 1.00 89.38 119 THR A N 1
ATOM 952 C CA . THR A 1 119 ? -6.028 36.960 -17.367 1.00 89.38 119 THR A CA 1
ATOM 953 C C . THR A 1 119 ? -6.822 37.315 -16.110 1.00 89.38 119 THR A C 1
ATOM 955 O O . THR A 1 119 ? -7.196 36.416 -15.363 1.00 89.38 119 THR A O 1
ATOM 958 N N . GLY A 1 120 ? -7.133 38.597 -15.908 1.00 86.06 120 GLY A N 1
ATOM 959 C CA . GLY A 1 120 ? -7.858 39.076 -14.718 1.00 86.06 120 GLY A CA 1
ATOM 960 C C . GLY A 1 120 ? -7.149 40.197 -13.952 1.00 86.06 120 GLY A C 1
ATOM 961 O O . GLY A 1 120 ? -7.679 40.676 -12.958 1.00 86.06 120 GLY A O 1
ATOM 962 N N . GLY A 1 121 ? -5.974 40.645 -14.413 1.00 88.00 121 GLY A N 1
ATOM 963 C CA . GLY A 1 121 ? -5.282 41.810 -13.851 1.00 88.00 121 GLY A CA 1
ATOM 964 C C . GLY A 1 121 ? -4.967 41.637 -12.364 1.00 88.00 121 GLY A C 1
ATOM 965 O O . GLY A 1 121 ? -4.369 40.635 -11.972 1.00 88.00 121 GLY A O 1
ATOM 966 N N . ASP A 1 122 ? -5.392 42.598 -11.546 1.00 89.88 122 ASP A N 1
ATOM 967 C CA . ASP A 1 122 ? -5.106 42.631 -10.107 1.00 89.88 122 ASP A CA 1
ATOM 968 C C . ASP A 1 122 ? -5.694 41.428 -9.352 1.00 89.88 122 ASP A C 1
ATOM 970 O O . ASP A 1 122 ? -5.062 40.905 -8.435 1.00 89.88 122 ASP A O 1
ATOM 974 N N . GLU A 1 123 ? -6.857 40.921 -9.772 1.00 93.06 123 GLU A N 1
ATOM 975 C CA . GLU A 1 123 ? -7.466 39.728 -9.166 1.00 93.06 123 GLU A CA 1
ATOM 976 C C . GLU A 1 123 ? -6.625 38.473 -9.434 1.00 93.06 123 GLU A C 1
ATOM 978 O O . GLU A 1 123 ? -6.433 37.643 -8.545 1.00 93.06 123 GLU A O 1
ATOM 983 N N . ALA A 1 124 ? -6.046 38.361 -10.634 1.00 92.81 124 ALA A N 1
ATOM 984 C CA . ALA A 1 124 ? -5.158 37.255 -10.979 1.00 92.81 124 ALA A CA 1
ATOM 985 C C . ALA A 1 124 ? -3.826 37.323 -10.211 1.00 92.81 124 ALA A C 1
ATOM 987 O O . ALA A 1 124 ? -3.255 36.283 -9.884 1.00 92.81 124 ALA A O 1
ATOM 988 N N . ALA A 1 125 ? -3.338 38.529 -9.899 1.00 92.50 125 ALA A N 1
ATOM 989 C CA . ALA A 1 125 ? -2.149 38.719 -9.071 1.00 92.50 125 ALA A CA 1
ATOM 990 C C . ALA A 1 125 ? -2.405 38.356 -7.599 1.00 92.50 125 ALA A C 1
ATOM 992 O O . ALA A 1 125 ? -1.569 37.694 -6.983 1.00 92.50 125 ALA A O 1
ATOM 993 N N . LEU A 1 126 ? -3.570 38.726 -7.054 1.00 93.06 126 LEU A N 1
ATOM 994 C CA . LEU A 1 126 ? -3.987 38.323 -5.707 1.00 93.06 126 LEU A CA 1
ATOM 995 C C . LEU A 1 126 ? -4.106 36.800 -5.599 1.00 93.06 126 LEU A C 1
ATOM 997 O O . LEU A 1 126 ? -3.506 36.203 -4.709 1.00 93.06 126 LEU A O 1
ATOM 1001 N N . PHE A 1 127 ? -4.775 36.161 -6.562 1.00 94.12 127 PHE A N 1
ATOM 1002 C CA . PHE A 1 127 ? -4.924 34.707 -6.574 1.00 94.12 127 PHE A CA 1
ATOM 1003 C C . PHE A 1 127 ? -3.589 33.970 -6.762 1.00 94.12 127 PHE A C 1
ATOM 1005 O O . PHE A 1 127 ? -3.356 32.936 -6.140 1.00 94.12 127 PHE A O 1
ATOM 1012 N N . ALA A 1 128 ? -2.670 34.510 -7.571 1.00 94.06 128 ALA A N 1
ATOM 1013 C CA . ALA A 1 128 ? -1.308 33.982 -7.664 1.00 94.06 128 ALA A CA 1
ATOM 1014 C C . ALA A 1 128 ? -0.575 34.050 -6.309 1.00 94.06 128 ALA A C 1
ATOM 1016 O O . ALA A 1 128 ? 0.151 33.121 -5.957 1.00 94.06 128 ALA A O 1
ATOM 1017 N N . GLY A 1 129 ? -0.798 35.114 -5.530 1.00 93.19 129 GLY A N 1
ATOM 1018 C CA . GLY A 1 129 ? -0.303 35.231 -4.158 1.00 93.19 129 GLY A CA 1
ATOM 1019 C C . GLY A 1 129 ? -0.907 34.191 -3.211 1.00 93.19 129 GLY A C 1
ATOM 1020 O O . GLY A 1 129 ? -0.177 33.587 -2.424 1.00 93.19 129 GLY A O 1
ATOM 1021 N N . ASP A 1 130 ? -2.209 33.929 -3.322 1.00 94.88 130 ASP A N 1
ATOM 1022 C CA . ASP A 1 130 ? -2.891 32.900 -2.527 1.00 94.88 130 ASP A CA 1
ATOM 1023 C C . ASP A 1 130 ? -2.385 31.490 -2.861 1.00 94.88 130 ASP A C 1
ATOM 1025 O O . ASP A 1 130 ? -2.118 30.699 -1.956 1.00 94.88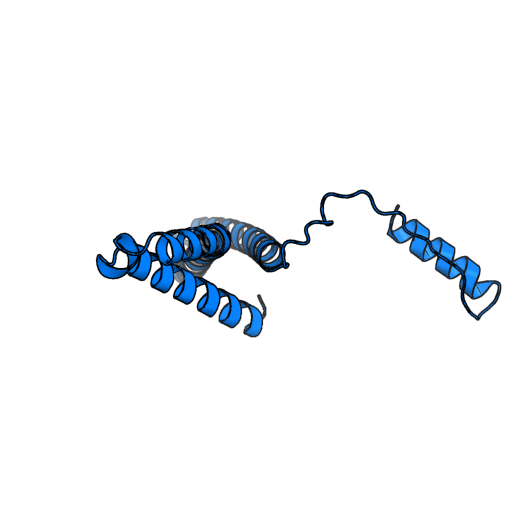 130 ASP A O 1
ATOM 1029 N N . LEU A 1 131 ? -2.172 31.185 -4.146 1.00 93.94 131 LEU A N 1
ATOM 1030 C CA . LEU A 1 131 ? -1.563 29.924 -4.576 1.00 93.94 131 LEU A CA 1
ATOM 1031 C C . LEU A 1 131 ? -0.132 29.783 -4.061 1.00 93.94 131 LEU A C 1
ATOM 1033 O O . LEU A 1 131 ? 0.231 28.714 -3.587 1.00 93.94 131 LEU A O 1
ATOM 1037 N N . PHE A 1 132 ? 0.673 30.846 -4.117 1.00 93.69 132 PHE A N 1
ATOM 1038 C CA . PHE A 1 132 ? 2.018 30.816 -3.545 1.00 93.69 132 PHE A CA 1
ATOM 1039 C C . PHE A 1 132 ? 1.973 30.504 -2.043 1.00 93.69 132 PHE A C 1
ATOM 1041 O O . PHE A 1 132 ? 2.694 29.620 -1.590 1.00 93.69 132 PHE A O 1
ATOM 1048 N N . ARG A 1 133 ? 1.073 31.157 -1.293 1.00 93.38 133 ARG A N 1
ATOM 1049 C CA . ARG A 1 133 ? 0.870 30.891 0.140 1.00 93.38 133 ARG A CA 1
ATOM 1050 C C . ARG A 1 133 ? 0.402 29.459 0.415 1.00 93.38 133 ARG A C 1
ATOM 1052 O O . ARG A 1 133 ? 0.726 28.918 1.461 1.00 93.38 133 ARG A O 1
ATOM 1059 N N . MET A 1 134 ? -0.362 28.846 -0.487 1.00 91.88 134 MET A N 1
ATOM 1060 C CA . MET A 1 134 ? -0.821 27.462 -0.330 1.00 91.88 134 MET A CA 1
ATOM 1061 C C . MET A 1 134 ? 0.336 26.450 -0.335 1.00 91.88 134 MET A C 1
ATOM 1063 O O . MET A 1 134 ? 0.236 25.414 0.316 1.00 91.88 134 MET A O 1
ATOM 1067 N N . TYR A 1 135 ? 1.415 26.739 -1.067 1.00 87.19 135 TYR A N 1
ATOM 1068 C CA . TYR A 1 135 ? 2.571 25.848 -1.220 1.00 87.19 135 TYR A CA 1
ATOM 1069 C C . TYR A 1 135 ? 3.766 26.206 -0.314 1.00 87.19 135 TYR A C 1
ATOM 1071 O O . TYR A 1 135 ? 4.792 25.529 -0.395 1.00 87.19 135 TYR A O 1
ATOM 1079 N N . SER A 1 136 ? 3.661 27.253 0.515 1.00 78.56 136 SER A N 1
ATOM 1080 C CA . SER A 1 136 ? 4.717 27.745 1.422 1.00 78.56 136 SER A CA 1
ATOM 1081 C C . SER A 1 136 ? 4.376 27.514 2.888 1.00 78.56 136 SER A C 1
ATOM 1083 O O . SER A 1 136 ? 5.265 27.052 3.632 1.00 78.56 136 SER A O 1
#

Organism: NCBI:txid158836